Protein AF-A0A2P7U2T0-F1 (afdb_monomer_lite)

Radius of gyration: 13.28 Å; chains: 1; bounding box: 26×22×46 Å

Secondary structure (DSSP, 8-state):
--TTHHHHHTTSPPTTGGGS-HHHHHHHHHHHHHHHHHHHHHHTT-S-HHHHHHHHHHHHHHHH--SSS--

Foldseek 3Di:
DCPPPLCVLVVDAAPPLVVDDPVVVVVLVVLVVQLVVLVVCVVVVHPSVVSNVVSSVVNVVSNVPPDPPDD

Sequence (71 aa):
MLNGGYERLIAKPPHKLNEWPLSKVIEFKNSLYEANTAYARLKAGQNYSASFFRNANRILQFYQEKSQNAD

Structure (mmCIF, N/CA/C/O backbone):
data_AF-A0A2P7U2T0-F1
#
_entry.id   AF-A0A2P7U2T0-F1
#
loop_
_atom_site.group_PDB
_atom_site.id
_atom_site.type_symbol
_atom_site.label_atom_id
_atom_site.label_alt_id
_atom_site.label_comp_id
_atom_site.label_asym_id
_atom_site.label_entity_id
_atom_site.label_seq_id
_atom_site.pdbx_PDB_ins_code
_atom_site.Cartn_x
_atom_site.Cartn_y
_atom_site.Cartn_z
_atom_site.occupancy
_atom_site.B_iso_or_equiv
_atom_site.auth_seq_id
_atom_site.auth_comp_id
_atom_site.auth_asym_id
_atom_site.auth_atom_id
_atom_site.pdbx_PDB_model_num
ATOM 1 N N . MET A 1 1 ? 14.127 -7.311 -6.374 1.00 39.03 1 MET A N 1
ATOM 2 C CA . MET A 1 1 ? 12.910 -7.387 -7.214 1.00 39.03 1 MET A CA 1
ATOM 3 C C . MET A 1 1 ? 11.692 -7.400 -6.299 1.00 39.03 1 MET A C 1
ATOM 5 O O . MET A 1 1 ? 11.659 -8.198 -5.378 1.00 39.03 1 MET A O 1
ATOM 9 N N . LEU A 1 2 ? 10.744 -6.483 -6.514 1.00 47.00 2 LEU A N 1
ATOM 10 C CA . LEU A 1 2 ? 9.568 -6.213 -5.665 1.00 47.00 2 LEU A CA 1
ATOM 11 C C . LEU A 1 2 ? 8.330 -7.072 -5.996 1.00 47.00 2 LEU A C 1
ATOM 13 O O . LEU A 1 2 ? 7.235 -6.766 -5.527 1.00 47.00 2 LEU A O 1
ATOM 17 N N . ASN A 1 3 ? 8.462 -8.119 -6.816 1.00 43.38 3 ASN A N 1
ATOM 18 C CA . ASN A 1 3 ? 7.326 -8.980 -7.148 1.00 43.38 3 ASN A CA 1
ATOM 19 C C . ASN A 1 3 ? 6.943 -9.818 -5.923 1.00 43.38 3 ASN A C 1
ATOM 21 O O . ASN A 1 3 ? 7.719 -10.652 -5.462 1.00 43.38 3 ASN A O 1
ATOM 25 N N . GLY A 1 4 ? 5.753 -9.555 -5.384 1.00 59.62 4 GLY A N 1
ATOM 26 C CA . GLY A 1 4 ? 5.153 -10.303 -4.282 1.00 59.62 4 GLY A CA 1
ATOM 27 C C . GLY A 1 4 ? 5.202 -9.638 -2.905 1.00 59.62 4 GLY A C 1
ATOM 28 O O . GLY A 1 4 ? 4.393 -9.999 -2.063 1.00 59.62 4 GLY A O 1
ATOM 29 N N . GLY A 1 5 ? 6.073 -8.659 -2.639 1.00 78.12 5 GLY A N 1
ATOM 30 C CA . GLY A 1 5 ? 6.139 -8.015 -1.313 1.00 78.12 5 GLY A CA 1
ATOM 31 C C . GLY A 1 5 ? 4.983 -7.039 -1.062 1.00 78.12 5 GLY A C 1
ATOM 32 O O . GLY A 1 5 ? 4.227 -7.177 -0.103 1.00 78.12 5 GLY A O 1
ATOM 33 N N . TYR A 1 6 ? 4.823 -6.072 -1.967 1.00 83.81 6 TYR A N 1
ATOM 34 C CA . TYR A 1 6 ? 3.794 -5.034 -1.871 1.00 83.81 6 TYR A CA 1
ATOM 35 C C . TYR A 1 6 ? 2.378 -5.586 -2.086 1.00 83.81 6 TYR A C 1
ATOM 37 O O . TYR A 1 6 ? 1.480 -5.296 -1.303 1.00 83.81 6 TYR A O 1
ATOM 45 N N . GLU A 1 7 ? 2.189 -6.448 -3.089 1.00 86.00 7 GLU A N 1
ATOM 46 C CA . GLU A 1 7 ? 0.894 -7.084 -3.375 1.00 86.00 7 GLU A CA 1
ATOM 47 C C . GLU A 1 7 ? 0.408 -7.935 -2.185 1.00 86.00 7 GLU A C 1
ATOM 49 O O . GLU A 1 7 ? -0.775 -7.910 -1.860 1.00 86.00 7 GLU A O 1
ATOM 54 N N . ARG A 1 8 ? 1.315 -8.626 -1.471 1.00 86.69 8 ARG A N 1
ATOM 55 C CA . ARG A 1 8 ? 0.976 -9.358 -0.235 1.00 86.69 8 ARG A CA 1
ATOM 56 C C . ARG A 1 8 ? 0.654 -8.433 0.936 1.00 86.69 8 ARG A C 1
ATOM 58 O O . ARG A 1 8 ? -0.250 -8.756 1.699 1.00 86.69 8 ARG A O 1
ATOM 65 N N . LEU A 1 9 ? 1.368 -7.312 1.080 1.00 85.00 9 LEU A N 1
ATOM 66 C CA . LEU A 1 9 ? 1.101 -6.316 2.126 1.00 85.00 9 LEU A CA 1
ATOM 67 C C . LEU A 1 9 ? -0.344 -5.812 2.038 1.00 85.00 9 LEU A C 1
ATOM 69 O O . LEU A 1 9 ? -1.055 -5.805 3.038 1.00 85.00 9 LEU A O 1
ATOM 73 N N . ILE A 1 10 ? -0.781 -5.442 0.833 1.00 88.56 10 ILE A N 1
ATOM 74 C CA . ILE A 1 10 ? -2.108 -4.851 0.611 1.00 88.56 10 ILE A CA 1
ATOM 75 C C . ILE A 1 10 ? -3.216 -5.888 0.383 1.00 88.56 10 ILE A C 1
ATOM 77 O O . ILE A 1 10 ? -4.378 -5.515 0.244 1.00 88.56 10 ILE A O 1
ATOM 81 N N . ALA A 1 11 ? -2.889 -7.186 0.360 1.00 88.50 11 ALA A N 1
ATOM 82 C CA . ALA A 1 11 ? -3.868 -8.260 0.164 1.00 88.50 11 ALA A CA 1
ATOM 83 C C . ALA A 1 11 ? -4.905 -8.344 1.298 1.00 88.50 11 ALA A C 1
ATOM 85 O O . ALA A 1 11 ? -5.965 -8.945 1.133 1.00 88.50 11 ALA A O 1
ATOM 86 N N . LYS A 1 12 ? -4.598 -7.764 2.462 1.00 87.56 12 LYS A N 1
ATOM 87 C CA . LYS A 1 12 ? -5.515 -7.630 3.596 1.00 87.56 12 LYS A CA 1
ATOM 88 C C . LYS A 1 12 ? -5.479 -6.191 4.095 1.00 87.56 12 LYS A C 1
ATOM 90 O O . LYS A 1 12 ? -4.405 -5.594 4.066 1.00 87.56 12 LYS A O 1
ATOM 95 N N . PRO A 1 13 ? -6.599 -5.623 4.568 1.00 86.56 13 PRO A N 1
ATOM 96 C CA . PRO A 1 13 ? -6.585 -4.288 5.151 1.00 86.56 13 PRO A CA 1
ATOM 97 C C . PRO A 1 13 ? -5.746 -4.247 6.444 1.00 86.56 13 PRO A C 1
ATOM 99 O O . PRO A 1 13 ? -5.555 -5.289 7.084 1.00 86.56 13 PRO A O 1
ATOM 102 N N . PRO A 1 14 ? -5.282 -3.055 6.864 1.00 88.38 14 PRO A N 1
ATOM 103 C CA . PRO A 1 14 ? -4.693 -2.854 8.180 1.00 88.38 14 PRO A CA 1
ATOM 104 C C . PRO A 1 14 ? -5.650 -3.276 9.298 1.00 88.38 14 PRO A C 1
ATOM 106 O O . PRO A 1 14 ? -6.874 -3.305 9.140 1.00 88.38 14 PRO A O 1
ATOM 109 N N . HIS A 1 15 ? -5.090 -3.603 10.457 1.00 86.69 15 HIS A N 1
ATOM 110 C CA . HIS A 1 15 ? -5.890 -4.028 11.599 1.00 86.69 15 HIS A CA 1
ATOM 111 C C . HIS A 1 15 ? -6.796 -2.900 12.103 1.00 86.69 15 HIS A C 1
ATOM 113 O O . HIS A 1 15 ? -6.357 -1.755 12.196 1.00 86.69 15 HIS A O 1
ATOM 119 N N . LYS A 1 16 ? -8.036 -3.250 12.477 1.00 86.62 16 LYS A N 1
ATOM 120 C CA . LYS A 1 16 ? -9.025 -2.317 13.041 1.00 86.62 16 LYS A CA 1
ATOM 121 C C . LYS A 1 16 ? -9.331 -1.115 12.142 1.00 86.62 16 LYS A C 1
ATOM 123 O O . LYS A 1 16 ? -9.678 -0.048 12.633 1.00 86.62 16 LYS A O 1
ATOM 128 N N . LEU A 1 17 ? -9.238 -1.281 10.820 1.00 87.38 17 LEU A N 1
ATOM 129 C CA . LEU A 1 17 ? -9.582 -0.231 9.853 1.00 87.38 17 LEU A CA 1
ATOM 130 C C . LEU A 1 17 ? -10.996 0.343 10.080 1.00 87.38 17 LEU A C 1
ATOM 132 O O . LEU A 1 17 ? -11.230 1.521 9.839 1.00 87.38 17 LEU A O 1
ATOM 136 N N . ASN A 1 18 ? -11.930 -0.483 10.556 1.00 87.44 18 ASN A N 1
ATOM 137 C CA . ASN A 1 18 ? -13.297 -0.096 10.916 1.00 87.44 18 ASN A CA 1
ATOM 138 C C . ASN A 1 18 ? -13.394 0.797 12.168 1.00 87.44 18 ASN A C 1
ATOM 140 O O . ASN A 1 18 ? -14.407 1.462 12.342 1.00 87.44 18 ASN A O 1
ATOM 144 N N . GLU A 1 19 ? -12.373 0.810 13.026 1.00 90.94 19 GLU A N 1
ATOM 145 C CA . GLU A 1 19 ? -12.292 1.654 14.228 1.00 90.94 19 GLU A CA 1
ATOM 146 C C . GLU A 1 19 ? -11.556 2.979 13.949 1.00 90.94 19 GLU A C 1
ATOM 148 O O . GLU A 1 19 ? -11.449 3.832 14.827 1.00 90.94 19 GLU A O 1
ATOM 153 N N . TRP A 1 20 ? -11.005 3.167 12.744 1.00 91.50 20 TRP A N 1
ATOM 154 C CA . TRP A 1 20 ? -10.238 4.367 12.419 1.00 91.50 20 TRP A CA 1
ATOM 155 C C . TRP A 1 20 ? -11.144 5.577 12.173 1.00 91.50 20 TRP A C 1
ATOM 157 O O . TRP A 1 20 ? -12.210 5.437 11.568 1.00 91.50 20 TRP A O 1
ATOM 167 N N . PRO A 1 21 ? -10.698 6.794 12.540 1.00 93.88 21 PRO A N 1
ATOM 168 C CA . PRO A 1 21 ? -11.384 8.005 12.119 1.00 93.88 21 PRO A CA 1
ATOM 169 C C . PRO A 1 21 ? -11.410 8.094 10.587 1.00 93.88 21 PRO A C 1
ATOM 171 O O . PRO A 1 21 ? -10.450 7.717 9.907 1.00 93.88 21 PRO A O 1
ATOM 174 N N . LEU A 1 22 ? -12.504 8.627 10.035 1.00 93.50 22 LEU A N 1
ATOM 175 C CA . LEU A 1 22 ? -12.728 8.682 8.586 1.00 93.50 22 LEU A CA 1
ATOM 176 C C . LEU A 1 22 ? -11.589 9.392 7.836 1.00 93.50 22 LEU A C 1
ATOM 178 O O . LEU A 1 22 ? -11.200 8.949 6.757 1.00 93.50 22 LEU A O 1
ATOM 182 N N . SER A 1 23 ? -11.009 10.442 8.423 1.00 94.00 23 SER A N 1
ATOM 183 C CA . SER A 1 23 ? -9.842 11.148 7.877 1.00 94.00 23 SER A CA 1
ATOM 184 C C . SER A 1 23 ?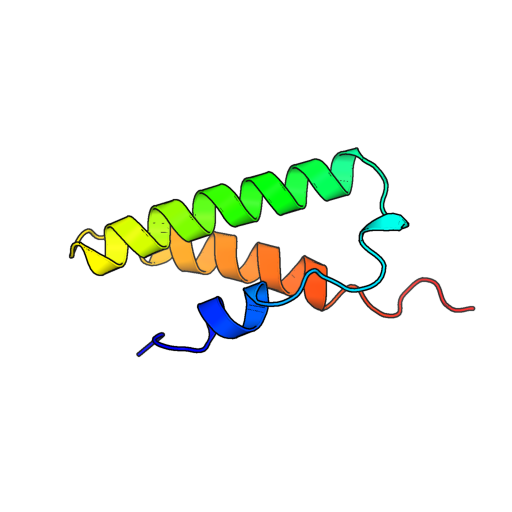 -8.658 10.209 7.631 1.00 94.00 23 SER A C 1
ATOM 186 O O . SER A 1 23 ? -8.078 10.207 6.548 1.00 94.00 23 SER A O 1
ATOM 188 N N . LYS A 1 24 ? -8.358 9.332 8.591 1.00 92.25 24 LYS A N 1
ATOM 189 C CA . LYS A 1 24 ? -7.274 8.350 8.494 1.00 92.25 24 LYS A CA 1
ATOM 190 C C . LYS A 1 24 ? -7.551 7.296 7.422 1.00 92.25 24 LYS A C 1
ATOM 192 O O . LYS A 1 24 ? -6.653 6.919 6.671 1.00 92.25 24 LYS A O 1
ATOM 197 N N . VAL A 1 25 ?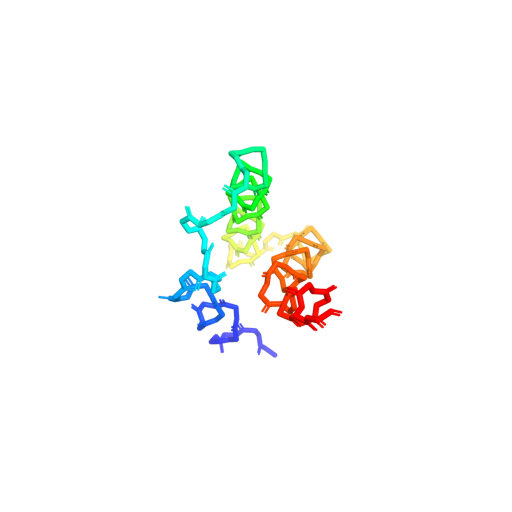 -8.804 6.853 7.300 1.00 92.94 25 VAL A N 1
ATOM 198 C CA . VAL A 1 25 ? -9.226 5.939 6.225 1.00 92.94 25 VAL A CA 1
ATOM 199 C C . VAL A 1 25 ? -9.048 6.589 4.848 1.00 92.94 25 VAL A C 1
ATOM 201 O O . VAL A 1 25 ? -8.588 5.927 3.916 1.00 92.94 25 VAL A O 1
ATOM 204 N N . ILE A 1 26 ? -9.382 7.877 4.711 1.00 94.94 26 ILE A N 1
ATOM 205 C CA . ILE A 1 26 ? -9.184 8.644 3.472 1.00 94.94 26 ILE A CA 1
ATOM 206 C C . ILE A 1 26 ? -7.692 8.732 3.130 1.00 94.94 26 ILE A C 1
ATOM 208 O O . ILE A 1 26 ? -7.308 8.418 2.005 1.00 94.94 26 ILE A O 1
ATOM 212 N N . GLU A 1 27 ? -6.835 9.080 4.092 1.00 93.94 27 GLU A N 1
ATOM 213 C CA . GLU A 1 27 ? -5.385 9.154 3.868 1.00 93.94 27 GLU A CA 1
ATOM 214 C C . GLU A 1 27 ? -4.770 7.815 3.450 1.00 93.94 27 GLU A C 1
ATOM 216 O O . GLU A 1 27 ? -3.938 7.764 2.536 1.00 93.94 27 GLU A O 1
ATOM 221 N N . PHE A 1 28 ? -5.198 6.721 4.084 1.00 93.50 28 PHE A N 1
ATOM 222 C CA . PHE A 1 28 ? -4.766 5.378 3.719 1.00 93.50 28 PHE A CA 1
ATOM 223 C C . PHE A 1 28 ? -5.159 5.035 2.277 1.00 93.50 28 PHE A C 1
ATOM 225 O O . PHE A 1 28 ? -4.319 4.586 1.494 1.00 93.50 28 PHE A O 1
ATOM 232 N N . LYS A 1 29 ? -6.416 5.301 1.893 1.00 94.19 29 LYS A N 1
ATOM 233 C CA . LYS A 1 29 ? -6.909 5.069 0.526 1.00 94.19 29 LYS A CA 1
ATOM 234 C C . LYS A 1 29 ? -6.165 5.909 -0.511 1.00 94.19 29 LYS A C 1
ATOM 236 O O . LYS A 1 29 ? -5.808 5.376 -1.560 1.00 94.19 29 LYS A O 1
ATOM 241 N N . ASN A 1 30 ? -5.883 7.176 -0.213 1.00 96.00 30 ASN A N 1
ATOM 242 C CA . ASN A 1 30 ? -5.103 8.043 -1.099 1.00 96.00 30 ASN A CA 1
ATOM 243 C C . ASN A 1 30 ? -3.683 7.493 -1.290 1.00 96.00 30 ASN A C 1
ATOM 245 O O . ASN A 1 30 ? -3.221 7.339 -2.419 1.00 96.00 30 ASN A O 1
ATOM 249 N N . SER A 1 31 ? -3.029 7.093 -0.196 1.00 94.31 31 SER A N 1
ATOM 250 C CA . SER A 1 31 ? -1.684 6.505 -0.239 1.00 94.31 31 SER A CA 1
ATOM 251 C C . SER A 1 31 ? -1.654 5.207 -1.058 1.00 94.31 31 SER A C 1
ATOM 253 O O . SER A 1 31 ? -0.759 5.017 -1.883 1.00 94.31 31 SER A O 1
ATOM 255 N N . LEU A 1 32 ? -2.658 4.334 -0.883 1.00 94.69 32 LEU A N 1
ATOM 256 C CA . LEU A 1 32 ? -2.851 3.121 -1.688 1.00 94.69 32 LEU A CA 1
ATOM 257 C C . LEU A 1 32 ? -3.018 3.430 -3.175 1.00 94.69 32 LEU A C 1
ATOM 259 O O . LEU A 1 32 ? -2.366 2.800 -4.008 1.00 94.69 32 LEU A O 1
ATOM 263 N N . TYR A 1 33 ? -3.881 4.386 -3.510 1.00 95.56 33 TYR A N 1
ATOM 264 C CA . TYR A 1 33 ? -4.137 4.778 -4.891 1.00 95.56 33 TYR A CA 1
ATOM 265 C C . TYR A 1 33 ? -2.862 5.278 -5.582 1.00 95.56 33 TYR A C 1
ATOM 267 O O . TYR A 1 33 ? -2.521 4.824 -6.681 1.00 95.56 33 TYR A O 1
ATOM 275 N N . GLU A 1 34 ? -2.112 6.163 -4.926 1.00 95.56 34 GLU A N 1
ATOM 276 C CA . GLU A 1 34 ? -0.877 6.701 -5.489 1.00 95.56 34 GLU A CA 1
ATOM 277 C C . GLU A 1 34 ? 0.220 5.636 -5.621 1.00 95.56 34 GLU A C 1
ATOM 279 O O . GLU A 1 34 ? 0.925 5.602 -6.632 1.00 95.56 34 GLU A O 1
ATOM 284 N N . ALA A 1 35 ? 0.367 4.748 -4.632 1.00 94.62 35 ALA A N 1
ATOM 285 C CA . ALA A 1 35 ? 1.332 3.652 -4.690 1.00 94.62 35 ALA A CA 1
ATOM 286 C C . ALA A 1 35 ? 1.005 2.669 -5.823 1.00 94.62 35 ALA A C 1
ATOM 288 O O . ALA A 1 35 ? 1.892 2.334 -6.605 1.00 94.62 35 ALA A O 1
ATOM 289 N N . ASN A 1 36 ? -0.261 2.268 -5.973 1.00 94.12 36 ASN A N 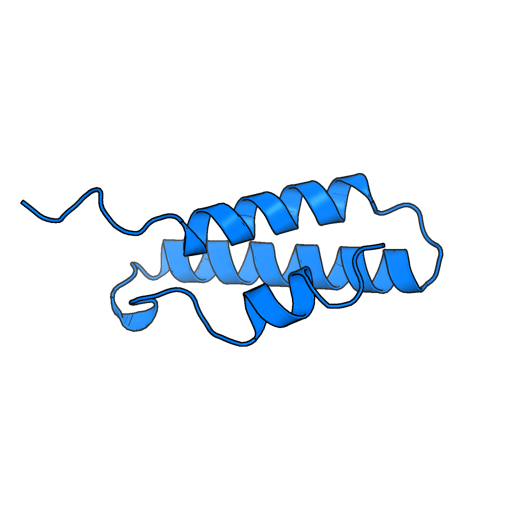1
ATOM 290 C CA . ASN A 1 36 ? -0.702 1.393 -7.062 1.00 94.12 36 ASN A CA 1
ATOM 291 C C . ASN A 1 36 ? -0.480 2.034 -8.435 1.00 94.12 36 ASN A C 1
ATOM 293 O O . ASN A 1 36 ? -0.000 1.375 -9.359 1.00 94.12 36 ASN A O 1
ATOM 297 N N . THR A 1 37 ? -0.761 3.333 -8.562 1.00 94.94 37 THR A N 1
ATOM 298 C CA . THR A 1 37 ? -0.514 4.082 -9.799 1.00 94.94 37 THR A CA 1
ATOM 299 C C . THR A 1 37 ? 0.978 4.105 -10.134 1.00 94.94 37 THR A C 1
ATOM 301 O O . THR A 1 37 ? 1.366 3.760 -11.250 1.00 94.94 37 THR A O 1
ATOM 304 N N . ALA A 1 38 ? 1.834 4.446 -9.167 1.00 93.88 38 ALA A N 1
ATOM 305 C CA . ALA A 1 38 ? 3.284 4.450 -9.354 1.00 93.88 38 ALA A CA 1
ATOM 306 C C . ALA A 1 38 ? 3.833 3.045 -9.667 1.00 93.88 38 ALA A C 1
ATOM 308 O O . ALA A 1 38 ? 4.714 2.905 -10.51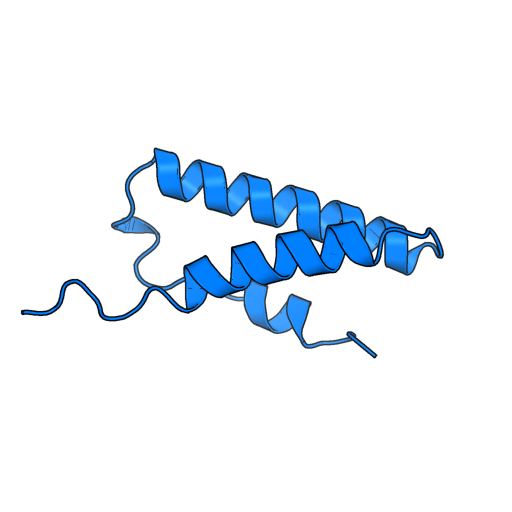4 1.00 93.88 38 ALA A O 1
ATOM 309 N N . TYR A 1 39 ? 3.282 2.000 -9.045 1.00 92.00 39 TYR A N 1
ATOM 310 C CA . TYR A 1 39 ? 3.650 0.607 -9.298 1.00 92.00 39 TYR A CA 1
ATOM 311 C C . TYR A 1 39 ? 3.284 0.149 -10.713 1.00 92.00 39 TYR A C 1
ATOM 313 O O . TYR A 1 39 ? 4.104 -0.469 -11.392 1.00 92.00 39 TYR A O 1
ATOM 321 N N . ALA A 1 40 ? 2.087 0.493 -11.196 1.00 91.50 40 ALA A N 1
ATOM 322 C CA . ALA A 1 40 ? 1.67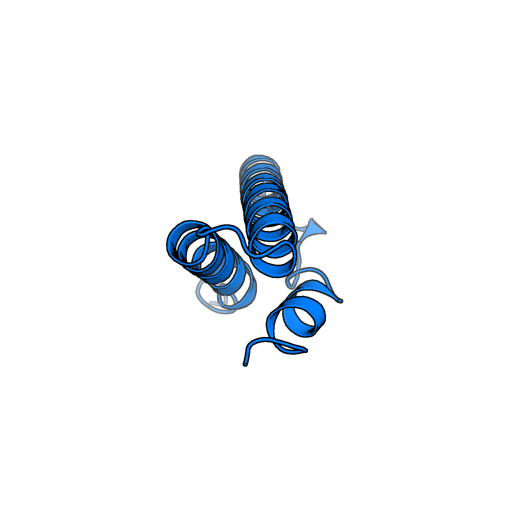1 0.201 -12.566 1.00 91.50 40 ALA A CA 1
ATOM 323 C C . ALA A 1 40 ? 2.576 0.907 -13.590 1.00 91.50 40 ALA A C 1
ATOM 325 O O . ALA A 1 40 ? 3.011 0.299 -14.567 1.00 91.50 40 ALA A O 1
ATOM 326 N N . ARG A 1 41 ? 2.925 2.173 -13.329 1.00 91.69 41 ARG A N 1
ATOM 327 C CA . ARG A 1 41 ? 3.841 2.968 -14.163 1.00 91.69 41 ARG A CA 1
ATOM 328 C C . ARG A 1 41 ? 5.258 2.381 -14.169 1.00 91.69 41 ARG A C 1
ATOM 330 O O . ARG A 1 41 ? 5.864 2.271 -15.231 1.00 91.69 41 ARG A O 1
ATOM 337 N N . LEU A 1 42 ? 5.746 1.916 -13.017 1.00 89.50 42 LEU A N 1
ATOM 338 C CA . LEU A 1 42 ? 7.003 1.167 -12.898 1.00 89.50 42 LEU A CA 1
ATOM 339 C C . LEU A 1 42 ? 6.996 -0.140 -13.692 1.00 89.50 42 LEU A C 1
ATOM 341 O O . LEU A 1 42 ? 7.954 -0.413 -14.409 1.00 89.50 42 LEU A O 1
ATOM 345 N N . LYS A 1 43 ? 5.924 -0.940 -13.591 1.00 87.50 43 LYS A N 1
ATOM 346 C CA . LYS A 1 43 ? 5.759 -2.175 -14.379 1.00 87.50 43 LYS A CA 1
ATOM 347 C C . LYS A 1 43 ? 5.753 -1.895 -15.885 1.00 87.50 43 LYS A C 1
ATOM 349 O O . LYS A 1 43 ? 6.246 -2.716 -16.648 1.00 87.50 43 LYS A O 1
ATOM 354 N N . ALA A 1 44 ? 5.263 -0.727 -16.297 1.00 91.88 44 ALA A N 1
ATOM 355 C CA . ALA A 1 44 ? 5.314 -0.247 -17.677 1.00 91.88 44 ALA A CA 1
ATOM 356 C C . ALA A 1 44 ? 6.683 0.345 -18.090 1.00 91.88 44 ALA A C 1
ATOM 358 O O . ALA A 1 44 ? 6.786 0.955 -19.151 1.00 91.88 44 ALA A O 1
ATOM 359 N N . GLY A 1 45 ? 7.729 0.205 -17.265 1.00 89.69 45 GLY A N 1
ATOM 360 C CA . GLY A 1 45 ? 9.088 0.670 -17.568 1.00 89.69 45 GLY A CA 1
ATOM 361 C C . GLY A 1 45 ? 9.327 2.165 -17.334 1.00 89.69 45 GLY A C 1
ATOM 362 O O . GLY A 1 45 ? 10.375 2.682 -17.714 1.00 89.69 45 GLY A O 1
ATOM 363 N N . GLN A 1 46 ? 8.384 2.879 -16.712 1.00 92.50 46 GLN A N 1
ATOM 364 C CA . GLN A 1 46 ? 8.525 4.308 -16.426 1.00 92.50 46 GLN A CA 1
ATOM 365 C C . GLN A 1 46 ? 9.233 4.544 -15.085 1.00 92.50 46 GLN A C 1
ATOM 367 O O . GLN A 1 46 ? 9.080 3.775 -14.133 1.00 92.50 46 GLN A O 1
ATOM 372 N N . ASN A 1 47 ? 9.977 5.648 -14.968 1.00 92.31 47 ASN A N 1
ATOM 373 C CA . ASN A 1 47 ? 10.718 5.963 -13.746 1.00 92.31 47 ASN A CA 1
ATOM 374 C C . ASN A 1 47 ? 9.815 6.568 -12.655 1.00 92.31 47 ASN A C 1
ATOM 376 O O . ASN A 1 47 ? 9.747 7.781 -12.481 1.00 92.31 47 ASN A O 1
ATOM 380 N N . TYR A 1 48 ? 9.131 5.702 -11.908 1.00 93.12 48 TYR A N 1
ATOM 381 C CA . TYR A 1 48 ? 8.279 6.068 -10.766 1.00 93.12 48 TYR A CA 1
ATOM 382 C C . TYR A 1 48 ? 8.726 5.399 -9.456 1.00 93.12 48 TYR A C 1
ATOM 384 O O . TYR A 1 48 ? 7.959 5.316 -8.497 1.00 93.12 48 TYR A O 1
ATOM 392 N N . SER A 1 49 ? 9.977 4.927 -9.402 1.00 90.00 49 SER A N 1
ATOM 393 C CA . SER A 1 49 ? 10.539 4.151 -8.283 1.00 90.00 49 SER A CA 1
ATOM 394 C C . SER A 1 49 ? 10.441 4.912 -6.964 1.00 90.00 49 SER A C 1
ATOM 396 O O . SER A 1 49 ? 9.870 4.404 -6.002 1.00 90.00 49 SER A O 1
ATOM 398 N N . ALA A 1 50 ? 10.903 6.163 -6.944 1.00 90.88 50 ALA A N 1
ATOM 399 C CA . ALA A 1 50 ? 10.859 7.022 -5.765 1.00 90.88 50 ALA A CA 1
ATOM 400 C C . ALA A 1 50 ? 9.425 7.258 -5.257 1.00 90.88 50 ALA A C 1
ATOM 402 O O . ALA A 1 50 ? 9.160 7.099 -4.065 1.00 90.88 50 ALA A O 1
ATOM 403 N N . SER A 1 51 ? 8.486 7.580 -6.155 1.00 91.94 51 SER A N 1
ATOM 404 C CA . SER A 1 51 ? 7.073 7.787 -5.806 1.00 91.94 51 SER A CA 1
ATOM 405 C C . SER A 1 51 ? 6.433 6.521 -5.241 1.00 91.94 51 SER A C 1
ATOM 407 O O . SER A 1 51 ? 5.727 6.583 -4.236 1.00 91.94 51 SER A O 1
ATOM 409 N N . PHE A 1 52 ? 6.720 5.365 -5.846 1.00 93.69 52 PHE A N 1
ATOM 410 C CA . PHE A 1 52 ? 6.246 4.080 -5.348 1.00 93.69 52 PHE A CA 1
ATOM 411 C C . PHE A 1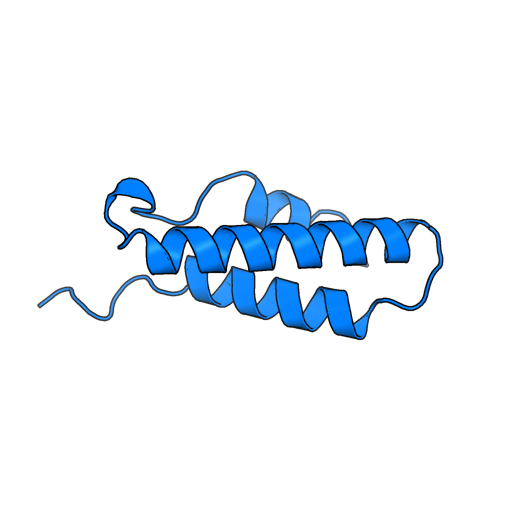 52 ? 6.779 3.792 -3.945 1.00 93.69 52 PHE A C 1
ATOM 413 O O . PHE A 1 52 ? 5.984 3.541 -3.047 1.00 93.69 52 PHE A O 1
ATOM 420 N N . PHE A 1 53 ? 8.096 3.877 -3.727 1.00 91.50 53 PHE A N 1
ATOM 421 C CA . PHE A 1 53 ? 8.690 3.585 -2.421 1.00 91.50 53 PHE A CA 1
ATOM 422 C C . PHE A 1 53 ? 8.196 4.534 -1.330 1.00 91.50 53 PHE A C 1
ATOM 424 O O . PHE A 1 53 ? 7.877 4.082 -0.233 1.00 91.50 53 PHE A O 1
ATOM 431 N N . ARG A 1 54 ? 8.069 5.833 -1.627 1.00 93.50 54 ARG A N 1
ATOM 432 C CA . ARG A 1 54 ? 7.536 6.815 -0.675 1.00 93.50 54 ARG A CA 1
ATOM 433 C C . ARG A 1 54 ? 6.123 6.444 -0.222 1.00 93.50 54 ARG A C 1
ATOM 435 O O . ARG A 1 54 ? 5.853 6.404 0.977 1.00 93.50 54 ARG A O 1
ATOM 442 N N . ASN A 1 55 ? 5.240 6.134 -1.168 1.00 93.88 55 ASN A N 1
ATOM 443 C CA . ASN A 1 55 ? 3.844 5.832 -0.860 1.00 93.88 55 ASN A CA 1
ATOM 444 C C . ASN A 1 55 ? 3.673 4.427 -0.259 1.00 93.88 55 ASN A C 1
ATOM 446 O O . ASN A 1 55 ? 2.883 4.253 0.665 1.00 93.88 55 ASN A O 1
ATOM 450 N N . ALA A 1 56 ? 4.474 3.447 -0.686 1.00 91.75 56 ALA A N 1
ATOM 451 C CA . ALA A 1 56 ? 4.541 2.124 -0.066 1.00 91.75 56 ALA A CA 1
ATOM 452 C C . ALA A 1 56 ? 5.019 2.192 1.396 1.00 91.75 56 ALA A C 1
ATOM 454 O O . ALA A 1 56 ? 4.451 1.513 2.248 1.00 91.75 56 ALA A O 1
ATOM 455 N N . ASN A 1 57 ? 5.994 3.050 1.715 1.00 91.12 57 ASN A N 1
ATOM 456 C CA . ASN A 1 57 ? 6.434 3.278 3.094 1.00 91.12 57 ASN A CA 1
ATOM 457 C C . ASN A 1 57 ? 5.340 3.922 3.952 1.00 91.12 57 ASN A C 1
ATOM 459 O O . ASN A 1 57 ? 5.137 3.504 5.089 1.00 91.12 57 ASN A O 1
ATOM 463 N N . ARG A 1 58 ? 4.587 4.886 3.407 1.00 91.31 58 ARG A N 1
ATOM 464 C CA . ARG A 1 58 ? 3.436 5.468 4.115 1.00 91.31 58 ARG A CA 1
ATOM 465 C C . ARG A 1 58 ? 2.356 4.418 4.384 1.00 91.31 58 ARG A C 1
ATOM 467 O O . ARG A 1 58 ? 1.840 4.344 5.489 1.00 91.31 58 ARG A O 1
ATOM 474 N N . ILE A 1 59 ? 2.068 3.551 3.409 1.00 91.88 59 ILE A N 1
ATOM 475 C CA . ILE A 1 59 ? 1.175 2.395 3.592 1.00 91.88 59 ILE A CA 1
ATOM 476 C C . ILE A 1 59 ? 1.692 1.488 4.711 1.00 91.88 59 ILE A C 1
ATOM 478 O O . ILE A 1 59 ? 0.914 1.118 5.579 1.00 91.88 59 ILE A O 1
ATOM 482 N N . LEU A 1 60 ? 2.987 1.159 4.741 1.00 90.56 60 LEU A N 1
ATOM 483 C CA . LEU A 1 60 ? 3.567 0.326 5.800 1.00 90.56 60 LEU A CA 1
ATOM 484 C C . LEU A 1 60 ? 3.348 0.909 7.202 1.00 90.56 60 LEU A C 1
ATOM 486 O O . LEU A 1 60 ? 3.023 0.145 8.108 1.00 90.56 60 LEU A O 1
ATOM 490 N N . GLN A 1 61 ? 3.445 2.231 7.375 1.00 89.75 61 GLN A N 1
ATOM 491 C CA . GLN A 1 61 ? 3.177 2.888 8.662 1.00 89.75 61 GLN A CA 1
ATOM 492 C C . GLN A 1 61 ? 1.758 2.584 9.166 1.00 89.75 61 GLN A C 1
ATOM 494 O O . GLN A 1 61 ? 1.591 2.186 10.314 1.00 89.75 61 GLN A O 1
ATOM 499 N N . PHE A 1 62 ? 0.753 2.620 8.287 1.00 90.44 62 PHE A N 1
ATOM 500 C CA . PHE A 1 62 ? -0.631 2.259 8.624 1.00 90.44 62 PHE A CA 1
ATOM 501 C C . PHE A 1 62 ? -0.794 0.799 9.101 1.00 90.44 62 PHE A C 1
ATOM 503 O O . PHE A 1 62 ? -1.666 0.512 9.920 1.00 90.44 62 PHE A O 1
ATOM 510 N N . TYR A 1 63 ? 0.028 -0.139 8.613 1.00 86.69 63 TYR A N 1
ATOM 511 C CA . TYR A 1 63 ? 0.039 -1.533 9.096 1.00 86.69 63 TYR A CA 1
ATOM 512 C C . TYR A 1 63 ? 0.844 -1.710 10.391 1.00 86.69 63 TYR A C 1
ATOM 514 O O . TYR A 1 63 ? 0.551 -2.620 11.170 1.00 86.69 63 TYR A O 1
ATOM 522 N N . GLN A 1 64 ? 1.857 -0.870 10.606 1.00 84.12 64 GLN A N 1
ATOM 523 C CA . GLN A 1 64 ? 2.742 -0.895 11.773 1.00 84.12 64 GLN A CA 1
ATOM 524 C C . GLN A 1 64 ? 2.167 -0.162 12.986 1.00 84.12 64 GLN A C 1
ATOM 526 O O . GLN A 1 64 ? 2.603 -0.428 14.098 1.00 84.12 64 GLN A O 1
ATOM 531 N N . GLU A 1 65 ? 1.154 0.688 12.810 1.00 71.56 65 GLU A N 1
ATOM 532 C CA . GLU A 1 65 ? 0.472 1.444 13.873 1.00 71.56 65 GLU A CA 1
ATOM 533 C C . GLU A 1 65 ? -0.295 0.589 14.914 1.00 71.56 65 GLU A C 1
ATOM 535 O O . GLU A 1 65 ? -1.146 1.092 15.650 1.00 71.56 65 GLU A O 1
ATOM 540 N N . LYS A 1 66 ? 0.014 -0.706 15.057 1.00 55.06 66 LYS A N 1
ATOM 541 C CA . LYS A 1 66 ? -0.380 -1.462 16.248 1.00 55.06 66 LYS A CA 1
ATOM 542 C C . LYS A 1 66 ? 0.508 -1.066 17.433 1.00 55.06 66 LYS A C 1
ATOM 544 O O . LYS A 1 66 ? 1.718 -1.240 17.366 1.00 55.06 66 LYS A O 1
ATOM 549 N N . SER A 1 67 ? -0.137 -0.709 18.549 1.00 47.34 67 SER A N 1
ATOM 550 C CA . SER A 1 67 ? 0.414 -0.736 19.921 1.00 47.34 67 SER A CA 1
ATOM 551 C C . SER A 1 67 ? 0.946 0.573 20.536 1.00 47.34 67 SER A C 1
ATOM 553 O O . SER A 1 67 ? 1.924 0.527 21.271 1.00 47.34 67 SER A O 1
ATOM 555 N N . GLN A 1 68 ? 0.304 1.727 20.319 1.00 44.34 68 GLN A N 1
ATOM 556 C CA . GLN A 1 68 ? 0.533 2.914 21.178 1.00 44.34 68 GLN A CA 1
ATOM 557 C C . GLN A 1 68 ? -0.698 3.408 21.956 1.00 44.34 68 GLN A C 1
ATOM 559 O O . GLN A 1 68 ? -0.600 4.406 22.650 1.00 44.34 68 GLN A O 1
ATOM 564 N N . ASN A 1 69 ? -1.831 2.701 21.893 1.00 41.22 69 ASN A N 1
ATOM 565 C CA . ASN A 1 69 ? -3.014 2.992 22.720 1.00 41.22 69 ASN A CA 1
ATOM 566 C C . ASN A 1 69 ? -3.608 1.694 23.302 1.00 41.22 69 ASN A C 1
ATOM 568 O O . ASN A 1 69 ? -4.798 1.421 23.144 1.00 41.22 69 ASN A O 1
ATOM 572 N N . ALA A 1 70 ? -2.758 0.840 23.872 1.00 38.00 70 ALA A N 1
ATOM 573 C CA . ALA A 1 70 ? -3.185 -0.199 24.801 1.00 38.00 70 ALA A CA 1
ATOM 574 C C . ALA A 1 70 ? -2.433 0.069 26.110 1.00 38.00 70 ALA A C 1
ATOM 576 O O . ALA A 1 70 ? -1.209 -0.060 26.122 1.00 38.00 70 ALA A O 1
ATOM 577 N N . ASP A 1 71 ? -3.216 0.467 27.113 1.00 36.00 71 ASP A N 1
ATOM 578 C CA . ASP A 1 71 ? -2.900 0.930 28.475 1.00 36.00 71 ASP A CA 1
ATOM 579 C C . ASP A 1 71 ? -2.440 2.389 28.642 1.00 36.00 71 ASP A C 1
ATOM 581 O O . ASP A 1 71 ? -1.299 2.743 28.268 1.00 36.00 71 ASP A O 1
#

pLDDT: mean 84.14, std 16.51, range [36.0, 96.0]

Organism: NCBI:txid90242